Protein AF-A0A7C6BQX7-F1 (afdb_monomer_lite)

Structure (mmCIF, N/CA/C/O backbone):
data_AF-A0A7C6BQX7-F1
#
_entry.id   AF-A0A7C6BQX7-F1
#
loop_
_atom_site.group_PDB
_atom_site.id
_atom_site.type_symbol
_atom_site.label_atom_id
_atom_site.label_alt_id
_atom_site.label_comp_id
_atom_site.label_asym_id
_atom_site.label_entity_id
_atom_site.label_seq_id
_atom_site.pdbx_PDB_ins_code
_atom_site.Cartn_x
_atom_site.Cartn_y
_atom_site.Cartn_z
_atom_site.occupancy
_atom_site.B_iso_or_equiv
_atom_site.auth_seq_id
_atom_site.auth_comp_id
_atom_site.auth_asym_id
_atom_site.auth_atom_id
_atom_site.pdbx_PDB_model_num
ATOM 1 N N . MET A 1 1 ? -12.051 -10.400 -7.322 1.00 53.38 1 MET A N 1
ATOM 2 C CA . MET A 1 1 ? -12.016 -10.574 -8.796 1.00 53.38 1 MET A CA 1
ATOM 3 C C . MET A 1 1 ? -10.831 -9.884 -9.486 1.00 53.38 1 MET A C 1
ATOM 5 O O . MET A 1 1 ? -10.555 -10.245 -10.618 1.00 53.38 1 MET A O 1
ATOM 9 N N . GLN A 1 2 ? -10.097 -8.955 -8.853 1.00 60.41 2 GLN A N 1
ATOM 10 C CA . GLN A 1 2 ? -8.961 -8.275 -9.507 1.00 60.41 2 GLN A CA 1
ATOM 11 C C . GLN A 1 2 ? -7.591 -8.951 -9.296 1.00 60.41 2 GLN A C 1
ATOM 13 O O . GLN A 1 2 ? -6.727 -8.837 -10.161 1.00 60.41 2 GLN A O 1
ATOM 18 N N . SER A 1 3 ? -7.403 -9.722 -8.219 1.00 70.19 3 SER A N 1
ATOM 19 C CA . SER A 1 3 ? -6.122 -10.378 -7.917 1.00 70.19 3 SER A CA 1
ATOM 20 C C . SER A 1 3 ? -5.678 -11.392 -8.979 1.00 70.19 3 SER A C 1
ATOM 22 O O . SER A 1 3 ? -4.537 -11.347 -9.423 1.00 70.19 3 SER A O 1
ATOM 24 N N . GLY A 1 4 ? -6.585 -12.257 -9.441 1.00 76.31 4 GLY A N 1
ATOM 25 C CA . GLY A 1 4 ? -6.274 -13.256 -10.472 1.00 76.31 4 GLY A CA 1
ATOM 26 C C . GLY A 1 4 ? -5.970 -12.653 -11.847 1.00 76.31 4 GLY A C 1
ATOM 27 O O . GLY A 1 4 ? -5.226 -13.242 -12.619 1.00 76.31 4 GLY A O 1
ATOM 28 N N . LEU A 1 5 ? -6.494 -11.458 -12.151 1.00 80.19 5 LEU A N 1
ATOM 29 C CA . LEU A 1 5 ? -6.138 -10.736 -13.376 1.00 80.19 5 LEU A CA 1
ATOM 30 C C . LEU A 1 5 ? -4.742 -10.120 -13.261 1.00 80.19 5 LEU A C 1
ATOM 32 O O . LEU A 1 5 ? -3.963 -10.215 -14.201 1.00 80.19 5 LEU A O 1
ATOM 36 N N . ALA A 1 6 ? -4.407 -9.527 -12.112 1.00 79.75 6 ALA A N 1
ATOM 37 C CA . ALA A 1 6 ? -3.067 -8.993 -11.875 1.00 79.75 6 ALA A CA 1
ATOM 38 C C . ALA A 1 6 ? -1.991 -10.088 -11.967 1.00 79.75 6 ALA A C 1
ATOM 40 O O . ALA A 1 6 ? -0.925 -9.844 -12.526 1.00 79.75 6 ALA A O 1
ATOM 41 N N . GLU A 1 7 ? -2.291 -11.289 -11.471 1.00 79.62 7 GLU A N 1
ATOM 42 C CA . GLU A 1 7 ? -1.429 -12.464 -11.611 1.00 79.62 7 GLU A CA 1
ATOM 43 C C . GLU A 1 7 ? -1.339 -12.936 -13.069 1.00 79.62 7 GLU A C 1
ATOM 45 O O . GLU A 1 7 ? -0.239 -13.064 -13.593 1.00 79.62 7 GLU A O 1
ATOM 50 N N . LEU A 1 8 ? -2.474 -13.104 -13.761 1.00 82.44 8 LEU A N 1
ATOM 51 C CA . LEU A 1 8 ? -2.509 -13.528 -15.169 1.00 82.44 8 LEU A CA 1
ATOM 52 C C . LEU A 1 8 ? -1.720 -12.594 -16.098 1.00 82.44 8 LEU A C 1
ATOM 54 O O . LEU A 1 8 ? -1.154 -13.037 -17.095 1.00 82.44 8 LEU A O 1
ATOM 58 N N . PHE A 1 9 ? -1.721 -11.299 -15.794 1.00 81.62 9 PHE A N 1
ATOM 59 C CA . PHE A 1 9 ? -1.010 -10.292 -16.567 1.00 81.62 9 PHE A CA 1
ATOM 60 C C . PHE A 1 9 ? 0.402 -10.002 -16.040 1.00 81.62 9 PHE A C 1
ATOM 62 O O . PHE A 1 9 ? 0.986 -9.036 -16.504 1.00 81.62 9 PHE A O 1
ATOM 69 N N . ASP A 1 10 ? 0.965 -10.761 -15.092 1.00 78.62 10 ASP A N 1
ATOM 70 C CA . ASP A 1 10 ? 2.297 -10.505 -14.501 1.00 78.62 10 ASP A CA 1
ATOM 71 C C . ASP A 1 10 ? 2.482 -9.072 -13.954 1.00 78.62 10 ASP A C 1
ATOM 73 O O . ASP A 1 10 ? 3.566 -8.484 -13.996 1.00 78.62 10 ASP A O 1
ATOM 77 N N . MET A 1 11 ? 1.419 -8.467 -13.427 1.00 80.81 11 MET A N 1
ATOM 78 C CA . MET A 1 11 ? 1.416 -7.061 -13.006 1.00 80.81 11 MET A CA 1
ATOM 79 C C . MET A 1 11 ? 2.166 -6.810 -11.682 1.00 80.81 11 MET A C 1
ATOM 81 O O . MET A 1 11 ? 2.425 -5.658 -11.330 1.00 80.81 11 MET A O 1
ATOM 85 N N . GLY A 1 12 ? 2.540 -7.867 -10.961 1.00 82.62 12 GLY A N 1
ATOM 86 C CA . GLY A 1 12 ? 3.274 -7.797 -9.697 1.00 82.62 12 GLY A CA 1
ATOM 87 C C . GLY A 1 12 ? 2.381 -7.784 -8.450 1.00 82.62 12 GLY A C 1
ATOM 88 O O . GLY A 1 12 ? 1.209 -7.401 -8.485 1.00 82.62 12 GLY A O 1
ATOM 89 N N . VAL A 1 13 ? 2.971 -8.199 -7.324 1.00 82.88 13 VAL A N 1
ATOM 90 C CA . VAL A 1 13 ? 2.284 -8.456 -6.045 1.00 82.88 13 VAL A CA 1
ATOM 91 C C . VAL A 1 13 ? 1.578 -7.209 -5.511 1.00 82.88 13 VAL A C 1
ATOM 93 O O . VAL A 1 13 ? 0.428 -7.289 -5.090 1.00 82.88 13 VAL A O 1
ATOM 96 N N . TYR A 1 14 ? 2.202 -6.030 -5.594 1.00 85.44 14 TYR A N 1
ATOM 97 C CA . TYR A 1 14 ? 1.567 -4.780 -5.165 1.00 85.44 14 TYR A CA 1
ATOM 98 C C . TYR A 1 14 ? 0.200 -4.576 -5.836 1.00 85.44 14 TYR A C 1
ATOM 100 O O . TYR A 1 14 ? -0.791 -4.277 -5.172 1.00 85.44 14 TYR A O 1
ATOM 108 N N . ARG A 1 15 ? 0.121 -4.780 -7.158 1.00 83.56 15 ARG A N 1
ATOM 109 C CA . ARG A 1 15 ? -1.107 -4.547 -7.936 1.00 83.56 15 ARG A CA 1
ATOM 110 C C . ARG A 1 15 ? -2.187 -5.586 -7.659 1.00 83.56 15 ARG A C 1
ATOM 112 O O . ARG A 1 15 ? -3.365 -5.283 -7.815 1.00 83.56 15 ARG A O 1
ATOM 119 N N . GLN A 1 16 ? -1.795 -6.780 -7.226 1.00 85.69 16 GLN A N 1
ATOM 120 C CA . GLN A 1 16 ? -2.721 -7.827 -6.816 1.00 85.69 16 GLN A CA 1
ATOM 121 C C . GLN A 1 16 ? -3.472 -7.449 -5.539 1.00 85.69 16 GLN A C 1
ATOM 123 O O . GLN A 1 16 ? -4.661 -7.755 -5.432 1.00 85.69 16 GLN A O 1
ATOM 128 N N . TYR A 1 17 ? -2.785 -6.795 -4.594 1.00 86.00 17 TYR A N 1
ATOM 129 C CA . TYR A 1 17 ? -3.324 -6.551 -3.259 1.00 86.00 17 TYR A CA 1
ATOM 130 C C . TYR A 1 17 ? -3.818 -5.128 -3.004 1.00 86.00 17 TYR A C 1
ATOM 132 O O . TYR A 1 17 ? -4.655 -4.944 -2.122 1.00 86.00 17 TYR A O 1
ATOM 140 N N . ALA A 1 18 ? -3.361 -4.142 -3.783 1.00 86.50 18 ALA A N 1
ATOM 141 C CA . ALA A 1 18 ? -3.755 -2.744 -3.611 1.00 86.50 18 ALA A CA 1
ATOM 142 C C . ALA A 1 18 ? -5.280 -2.537 -3.547 1.00 86.50 18 ALA A C 1
ATOM 144 O O . ALA A 1 18 ? -5.711 -1.830 -2.650 1.00 86.50 18 ALA A O 1
ATOM 145 N N . PRO A 1 19 ? -6.122 -3.194 -4.370 1.00 85.88 19 PRO A N 1
ATOM 146 C CA . PRO A 1 19 ? -7.571 -2.986 -4.302 1.00 85.88 19 PRO A CA 1
ATOM 147 C C . PRO A 1 19 ? -8.246 -3.492 -3.018 1.00 85.88 19 PRO A C 1
ATOM 149 O O . PRO A 1 19 ? -9.380 -3.115 -2.740 1.00 85.88 19 PRO A O 1
ATOM 152 N N . PHE A 1 20 ? -7.606 -4.381 -2.249 1.00 88.25 20 PHE A N 1
ATOM 153 C CA . PHE A 1 20 ? -8.215 -4.905 -1.021 1.00 88.25 20 PHE A CA 1
ATOM 154 C C . PHE A 1 20 ? -8.092 -3.938 0.155 1.00 88.25 20 PHE A C 1
ATOM 156 O O . PHE A 1 20 ? -8.841 -4.091 1.116 1.00 88.25 20 PHE A O 1
ATOM 163 N N . ILE A 1 21 ? -7.189 -2.948 0.092 1.00 88.25 21 ILE A N 1
ATOM 164 C CA . ILE A 1 21 ? -7.062 -1.967 1.177 1.00 88.25 21 ILE A CA 1
ATOM 165 C C . ILE A 1 21 ? -8.337 -1.137 1.309 1.00 88.25 21 ILE A C 1
ATOM 167 O O . ILE A 1 21 ? -8.827 -0.962 2.417 1.00 88.25 21 ILE A O 1
ATOM 171 N N . ASP A 1 22 ? -8.932 -0.735 0.184 1.00 87.31 22 ASP A N 1
ATOM 172 C CA . ASP A 1 22 ? -10.168 0.049 0.156 1.00 87.31 22 ASP A CA 1
ATOM 173 C C . ASP A 1 22 ? -11.328 -0.724 0.802 1.00 87.31 22 ASP A C 1
ATOM 175 O 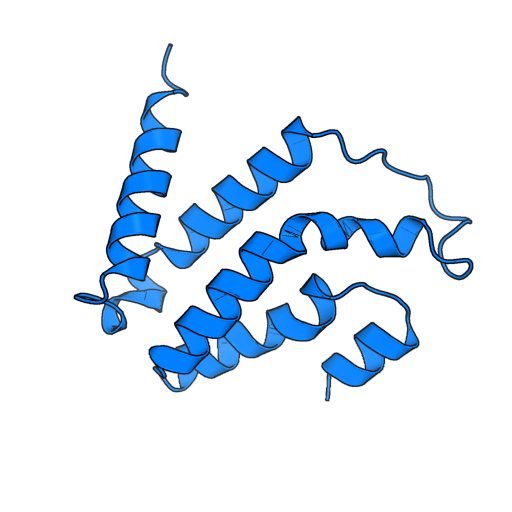O . ASP A 1 22 ? -12.162 -0.151 1.502 1.00 87.31 22 ASP A O 1
ATOM 179 N N . LEU A 1 23 ? -11.357 -2.047 0.606 1.00 89.62 23 LEU A N 1
ATOM 180 C CA . LEU A 1 23 ? -12.347 -2.920 1.230 1.00 89.62 23 LEU A CA 1
ATOM 181 C C . LEU A 1 23 ? -12.122 -3.035 2.743 1.00 89.62 23 LEU A C 1
ATOM 183 O O . LEU A 1 23 ? -13.064 -2.844 3.506 1.00 89.62 23 LEU A O 1
ATOM 187 N N . ALA A 1 24 ? -10.885 -3.291 3.177 1.00 89.25 24 ALA A N 1
ATOM 188 C CA . ALA A 1 24 ? -10.554 -3.410 4.597 1.00 89.25 24 ALA A CA 1
ATOM 189 C C . ALA A 1 24 ? -10.813 -2.099 5.365 1.00 89.25 24 ALA A C 1
ATOM 191 O O . ALA A 1 24 ? -11.334 -2.128 6.482 1.00 89.25 24 ALA A O 1
ATOM 192 N N . VAL A 1 25 ? -10.544 -0.950 4.731 1.00 88.81 25 VAL A N 1
ATOM 193 C CA . VAL A 1 25 ? -10.868 0.387 5.254 1.00 88.81 25 VAL A CA 1
ATOM 194 C C . VAL A 1 25 ? -12.373 0.587 5.378 1.00 88.81 25 VAL A C 1
ATOM 196 O O . VAL A 1 25 ? -12.846 1.062 6.412 1.00 88.81 25 VAL A O 1
ATOM 199 N N . HIS A 1 26 ? -13.142 0.185 4.366 1.00 88.69 26 HIS A N 1
ATOM 200 C CA . HIS A 1 26 ? -14.599 0.268 4.414 1.00 88.69 26 HIS A CA 1
ATOM 201 C C . HIS A 1 26 ? -15.199 -0.595 5.537 1.00 88.69 26 HIS A C 1
ATOM 203 O O . HIS A 1 26 ? -16.108 -0.155 6.243 1.00 88.69 26 HIS A O 1
ATOM 209 N N . GLU A 1 27 ? -14.670 -1.805 5.724 1.00 90.38 27 GLU A N 1
ATOM 210 C CA . GLU A 1 27 ? -15.085 -2.739 6.778 1.00 90.38 27 GLU A CA 1
ATOM 211 C C . GLU A 1 27 ? -14.542 -2.360 8.167 1.00 90.38 27 GLU A C 1
ATOM 213 O O . GLU A 1 27 ? -15.035 -2.863 9.177 1.00 90.38 27 GLU A O 1
ATOM 218 N N . LYS A 1 28 ? -13.575 -1.432 8.227 1.00 88.75 28 LYS A N 1
ATOM 219 C CA . LYS A 1 28 ? -12.853 -1.010 9.438 1.00 88.75 28 LYS A CA 1
ATOM 220 C C . LYS A 1 28 ? -12.174 -2.176 10.163 1.00 88.75 28 LYS A C 1
ATOM 222 O O . LYS A 1 28 ? -12.072 -2.179 11.392 1.00 88.75 28 LYS A O 1
ATOM 227 N N . ASP A 1 29 ? -11.705 -3.168 9.408 1.00 91.06 29 ASP A N 1
ATOM 228 C CA . ASP A 1 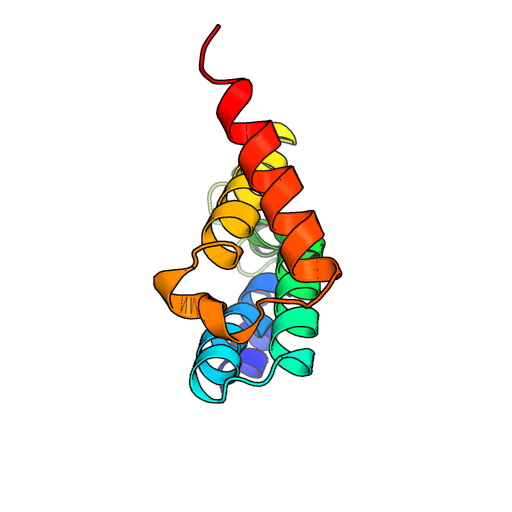29 ? -10.956 -4.297 9.958 1.00 91.06 29 ASP A CA 1
ATOM 229 C C . ASP A 1 29 ? -9.504 -3.875 10.208 1.00 91.06 29 ASP A C 1
ATOM 231 O O . ASP A 1 29 ? -8.709 -3.704 9.282 1.00 91.06 29 ASP A O 1
ATOM 235 N N . VAL A 1 30 ? -9.152 -3.697 11.482 1.00 89.00 30 VAL A N 1
ATOM 236 C CA . VAL A 1 30 ? -7.815 -3.251 11.891 1.00 89.00 30 VAL A CA 1
ATOM 237 C C . VAL A 1 30 ? -6.744 -4.293 11.555 1.00 89.00 30 VAL A C 1
ATOM 239 O O . VAL A 1 30 ? -5.653 -3.923 11.124 1.00 89.00 30 VAL A O 1
ATOM 242 N N . GLU A 1 31 ? -7.011 -5.588 11.728 1.00 89.50 31 GLU A N 1
ATOM 243 C CA . GLU A 1 31 ? -6.004 -6.629 11.481 1.00 89.50 31 GLU A CA 1
ATOM 244 C C . GLU A 1 31 ? -5.732 -6.795 9.989 1.00 89.50 31 GLU A C 1
ATOM 246 O O . GLU A 1 31 ? -4.567 -6.809 9.567 1.00 89.50 31 GLU A O 1
ATOM 251 N N . GLU A 1 32 ? -6.789 -6.852 9.180 1.00 89.94 32 GLU A N 1
ATOM 252 C CA . GLU A 1 32 ? -6.643 -7.003 7.735 1.00 89.94 32 GLU A CA 1
ATOM 253 C C . GLU A 1 32 ? -6.022 -5.753 7.106 1.00 89.94 32 GLU A C 1
ATOM 255 O O . GLU A 1 32 ? -5.100 -5.861 6.291 1.00 89.94 32 GLU A O 1
ATOM 260 N N . THR A 1 33 ? -6.416 -4.561 7.561 1.00 90.25 33 THR A N 1
ATOM 261 C CA . THR A 1 33 ? -5.810 -3.303 7.104 1.00 90.25 33 THR A CA 1
ATOM 262 C C . THR A 1 33 ? -4.315 -3.271 7.412 1.00 90.25 33 THR A C 1
ATOM 264 O O . THR A 1 33 ? -3.508 -2.980 6.528 1.00 90.25 33 THR A O 1
ATOM 267 N N . LYS A 1 34 ? -3.894 -3.661 8.623 1.00 90.81 34 LYS A N 1
ATOM 268 C CA . LYS A 1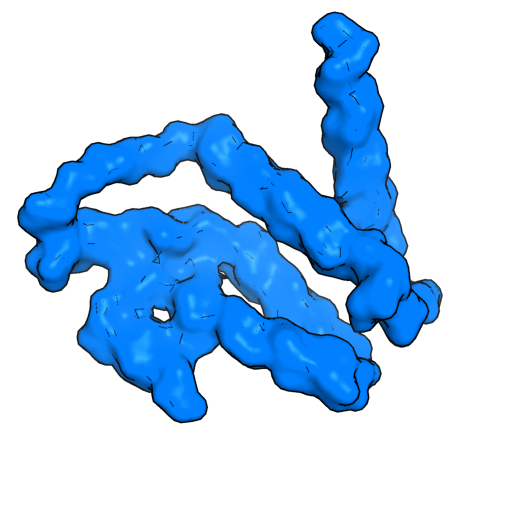 34 ? -2.463 -3.755 8.971 1.00 90.81 34 LYS A CA 1
ATOM 269 C C . LYS A 1 34 ? -1.711 -4.735 8.088 1.00 90.81 34 LYS A C 1
ATOM 271 O O . LYS A 1 34 ? -0.582 -4.456 7.675 1.00 90.81 34 LYS A O 1
ATOM 276 N N . ARG A 1 35 ? -2.301 -5.905 7.840 1.00 92.44 35 ARG A N 1
ATOM 277 C CA . ARG A 1 35 ? -1.704 -6.941 6.993 1.00 92.44 35 ARG A CA 1
ATOM 278 C C . ARG A 1 35 ? -1.489 -6.413 5.576 1.00 92.44 35 ARG A C 1
ATOM 280 O O . ARG A 1 35 ? -0.409 -6.604 5.015 1.00 92.44 35 ARG A O 1
ATOM 287 N N . LEU A 1 36 ? -2.482 -5.720 5.025 1.00 91.06 36 LEU A N 1
ATOM 288 C CA . LEU A 1 36 ? -2.427 -5.137 3.687 1.00 91.06 36 LEU A CA 1
ATOM 289 C C . LEU A 1 36 ? -1.440 -3.966 3.605 1.00 91.06 36 LEU A C 1
ATOM 291 O O . LEU A 1 36 ? -0.627 -3.953 2.685 1.00 91.06 36 LEU A O 1
ATOM 295 N N . ILE A 1 37 ? -1.423 -3.048 4.578 1.00 90.50 37 ILE A N 1
ATOM 296 C CA . ILE A 1 37 ? -0.447 -1.942 4.632 1.00 90.50 37 ILE A CA 1
ATOM 297 C C . ILE A 1 37 ? 0.987 -2.483 4.621 1.00 90.50 37 ILE A C 1
ATOM 299 O O . ILE A 1 37 ? 1.797 -2.057 3.794 1.00 90.50 37 ILE A O 1
ATOM 303 N N . ARG A 1 38 ? 1.296 -3.463 5.485 1.00 90.75 38 ARG A N 1
ATOM 304 C CA . ARG A 1 38 ? 2.617 -4.118 5.511 1.00 90.75 38 ARG A CA 1
ATOM 305 C C . ARG A 1 38 ? 2.979 -4.685 4.148 1.00 90.75 38 ARG A C 1
ATOM 307 O O . ARG A 1 38 ? 4.034 -4.367 3.604 1.00 90.75 38 ARG A O 1
ATOM 314 N N . LEU A 1 39 ? 2.071 -5.475 3.580 1.00 91.06 39 LEU A N 1
ATOM 315 C CA . LEU A 1 39 ? 2.291 -6.143 2.306 1.00 91.06 39 LEU A CA 1
ATOM 316 C C . LEU A 1 39 ? 2.538 -5.131 1.180 1.00 91.06 39 LEU A C 1
ATOM 318 O O . LEU A 1 39 ? 3.443 -5.339 0.372 1.00 91.06 39 LEU A O 1
ATOM 322 N N . LEU A 1 40 ? 1.790 -4.028 1.136 1.00 90.38 40 LEU A N 1
ATOM 323 C CA . LEU A 1 40 ? 1.943 -2.984 0.120 1.00 90.38 40 LEU A CA 1
ATOM 324 C C . LEU A 1 40 ? 3.258 -2.209 0.266 1.00 90.38 40 LEU A C 1
ATOM 326 O O . LEU A 1 40 ? 3.915 -1.942 -0.743 1.00 90.38 40 LEU A O 1
ATOM 330 N N . ILE A 1 41 ? 3.681 -1.893 1.493 1.00 89.19 41 ILE A N 1
ATOM 331 C CA . ILE A 1 41 ? 4.961 -1.214 1.748 1.00 89.19 41 ILE A CA 1
ATOM 332 C C . ILE A 1 41 ? 6.141 -2.127 1.383 1.00 89.19 41 ILE A C 1
ATOM 334 O O . ILE A 1 41 ? 7.048 -1.703 0.656 1.00 89.19 41 ILE A O 1
ATOM 338 N N . GLU A 1 42 ? 6.122 -3.388 1.821 1.00 88.62 42 GLU A N 1
ATOM 339 C CA . GLU A 1 42 ? 7.174 -4.375 1.537 1.00 88.62 42 GLU A CA 1
ATOM 340 C C . GLU A 1 42 ? 7.282 -4.671 0.036 1.00 88.62 42 GLU A C 1
ATOM 342 O O . GLU A 1 42 ? 8.380 -4.697 -0.527 1.00 88.62 42 GLU A O 1
ATOM 347 N N . ASN A 1 43 ? 6.141 -4.805 -0.646 1.00 87.25 43 ASN A N 1
ATOM 348 C CA . ASN A 1 43 ? 6.076 -5.101 -2.077 1.00 87.25 43 ASN A CA 1
ATOM 349 C C . ASN A 1 43 ? 6.050 -3.850 -2.964 1.00 87.25 43 ASN A C 1
ATOM 351 O O . ASN A 1 43 ? 5.838 -3.971 -4.169 1.00 87.25 43 ASN A O 1
ATOM 355 N N . SER A 1 44 ? 6.322 -2.659 -2.429 1.00 83.81 44 SER A N 1
ATOM 356 C CA . SER A 1 44 ? 6.438 -1.420 -3.220 1.00 83.81 44 SER A CA 1
ATOM 357 C C . SER A 1 44 ? 7.442 -1.544 -4.374 1.00 83.81 44 SER A C 1
ATOM 359 O O . SER A 1 44 ? 7.220 -1.016 -5.458 1.00 83.81 44 SER A O 1
ATOM 361 N N . HIS A 1 45 ? 8.507 -2.328 -4.197 1.00 80.12 45 HIS A N 1
ATOM 362 C CA . HIS A 1 45 ? 9.482 -2.622 -5.248 1.00 80.12 45 HIS A CA 1
ATOM 363 C C . HIS A 1 45 ? 8.890 -3.427 -6.427 1.00 80.12 45 HIS A C 1
ATOM 365 O O . HIS A 1 45 ? 9.379 -3.338 -7.552 1.00 80.12 45 HIS A O 1
ATOM 371 N N . SER A 1 46 ? 7.815 -4.189 -6.194 1.00 82.25 46 SER A N 1
ATOM 372 C CA . SER A 1 46 ? 7.119 -4.960 -7.234 1.00 82.25 46 SER A CA 1
ATOM 373 C C . SER A 1 46 ? 6.279 -4.089 -8.176 1.00 82.25 46 SER A C 1
ATOM 375 O O . SER A 1 46 ? 5.767 -4.574 -9.181 1.00 82.25 46 SER A O 1
ATOM 377 N N . LEU A 1 47 ? 6.167 -2.781 -7.912 1.00 78.50 47 LEU A N 1
ATOM 378 C CA . LEU A 1 47 ? 5.441 -1.849 -8.778 1.00 78.50 47 LEU A CA 1
ATOM 379 C C . LEU A 1 47 ? 5.967 -1.804 -10.209 1.00 78.50 47 LEU A C 1
ATOM 381 O O . LEU A 1 47 ? 5.191 -1.488 -11.110 1.00 78.50 47 LEU A O 1
ATOM 385 N N . THR A 1 48 ? 7.254 -2.087 -10.420 1.00 74.19 48 THR A N 1
ATOM 386 C CA . THR A 1 48 ? 7.889 -2.065 -11.745 1.00 74.19 48 THR A CA 1
ATOM 387 C C . THR A 1 48 ? 8.361 -3.436 -12.212 1.00 74.19 48 THR A C 1
ATOM 389 O O . THR A 1 48 ? 8.873 -3.530 -13.326 1.00 74.19 48 THR A O 1
ATOM 392 N N . THR A 1 49 ? 8.206 -4.504 -11.421 1.00 77.44 49 THR A N 1
ATOM 393 C CA . THR A 1 49 ? 8.687 -5.844 -11.813 1.00 77.44 49 THR A CA 1
ATOM 394 C C . THR A 1 49 ? 7.969 -6.369 -13.052 1.00 77.44 49 THR A C 1
ATOM 396 O O . THR A 1 49 ? 8.582 -7.073 -13.845 1.00 77.44 49 THR A O 1
ATOM 399 N N . PHE A 1 50 ? 6.731 -5.928 -13.306 1.00 77.06 50 PHE A N 1
ATOM 400 C CA . PHE A 1 50 ? 6.001 -6.242 -14.538 1.00 77.06 50 PHE A CA 1
ATOM 401 C C . PHE A 1 50 ? 6.775 -5.846 -15.808 1.00 77.06 50 PHE A C 1
ATOM 403 O O . PHE A 1 50 ? 6.685 -6.535 -16.815 1.00 77.06 50 PHE A O 1
ATOM 410 N N . THR A 1 51 ? 7.601 -4.791 -15.764 1.00 74.12 51 THR A N 1
ATOM 411 C CA . THR A 1 51 ? 8.424 -4.363 -16.917 1.00 74.12 51 THR A CA 1
ATOM 412 C C . THR A 1 51 ? 9.489 -5.388 -17.316 1.00 74.12 51 THR A C 1
ATOM 414 O O . THR A 1 51 ? 10.006 -5.329 -18.427 1.00 74.12 51 THR A O 1
ATOM 417 N N . GLN A 1 52 ? 9.800 -6.338 -16.429 1.00 77.12 52 GLN A N 1
ATOM 418 C CA . GLN A 1 52 ? 10.719 -7.447 -16.681 1.00 77.12 52 GLN A CA 1
ATOM 419 C C . GLN A 1 52 ? 10.008 -8.675 -17.275 1.00 77.12 52 GLN A C 1
ATOM 421 O O . GLN A 1 52 ? 10.683 -9.594 -17.737 1.00 77.12 52 GLN A O 1
ATOM 426 N N . SER A 1 53 ? 8.668 -8.710 -17.279 1.00 83.00 53 SER A N 1
ATOM 427 C CA . SER A 1 53 ? 7.908 -9.801 -17.896 1.00 83.00 53 SER A CA 1
ATOM 428 C C . SER A 1 53 ? 8.000 -9.730 -19.430 1.00 83.00 53 SER A C 1
ATOM 430 O O . SER A 1 53 ? 7.983 -8.629 -20.003 1.00 83.00 53 SER A O 1
ATOM 432 N N . PRO A 1 54 ? 8.022 -10.888 -20.123 1.00 82.06 54 PRO A N 1
ATOM 433 C CA . PRO A 1 54 ? 7.915 -10.966 -21.580 1.00 82.06 54 PRO A CA 1
ATOM 434 C C . PRO A 1 54 ? 6.730 -10.177 -22.156 1.00 82.06 54 PRO A C 1
ATOM 436 O O . PRO A 1 54 ? 6.827 -9.624 -23.252 1.00 82.06 54 PRO A O 1
ATOM 439 N N . LEU A 1 55 ? 5.622 -10.080 -21.408 1.00 84.62 55 LEU A N 1
ATOM 440 C CA . LEU A 1 55 ? 4.416 -9.368 -21.842 1.00 84.62 55 LEU A CA 1
ATOM 441 C C . LEU A 1 55 ? 4.637 -7.857 -22.002 1.00 84.62 55 LEU A C 1
ATOM 443 O O . LEU A 1 55 ? 4.001 -7.227 -22.846 1.00 84.62 55 LEU A O 1
ATOM 447 N N . TYR A 1 56 ? 5.568 -7.279 -21.240 1.00 83.25 56 TYR A N 1
ATOM 448 C CA . TYR A 1 56 ? 5.805 -5.834 -21.189 1.00 83.25 56 TYR A CA 1
ATOM 449 C C . TYR A 1 56 ? 7.197 -5.417 -21.664 1.00 83.25 56 TYR A C 1
ATOM 451 O O . TYR A 1 56 ? 7.537 -4.241 -21.578 1.00 83.25 56 TYR A O 1
ATOM 459 N N . THR A 1 57 ? 7.986 -6.334 -22.230 1.00 80.38 57 THR A N 1
ATOM 460 C CA . THR A 1 57 ? 9.360 -6.059 -22.700 1.00 80.38 57 THR A CA 1
ATOM 461 C C . THR A 1 57 ? 9.428 -4.973 -23.787 1.00 80.38 57 THR A C 1
ATOM 463 O O . THR A 1 57 ? 10.459 -4.339 -23.978 1.00 80.38 57 THR A O 1
ATOM 466 N N . HIS A 1 58 ? 8.325 -4.734 -24.502 1.00 83.94 58 HIS A N 1
ATOM 467 C CA . HIS A 1 58 ? 8.215 -3.683 -25.517 1.00 83.94 58 HIS A CA 1
ATOM 468 C C . HIS A 1 58 ? 7.948 -2.285 -24.930 1.00 83.94 58 HIS A C 1
ATOM 470 O O . HIS A 1 58 ? 8.011 -1.294 -25.660 1.00 83.94 58 HIS A O 1
ATOM 476 N N . LEU A 1 59 ? 7.624 -2.184 -23.636 1.00 79.62 59 LEU A N 1
ATOM 477 C CA . LEU A 1 59 ? 7.478 -0.900 -22.962 1.00 79.62 59 LEU A CA 1
ATOM 478 C C . LEU A 1 59 ? 8.858 -0.334 -22.612 1.00 79.62 59 LEU A C 1
ATOM 480 O O . LEU A 1 59 ? 9.756 -1.089 -22.235 1.00 79.62 59 LEU A O 1
ATOM 484 N N . PRO A 1 60 ? 9.046 0.996 -22.695 1.00 70.50 60 PRO A N 1
ATOM 485 C CA . PRO A 1 60 ? 10.301 1.615 -22.302 1.00 70.50 60 PRO A CA 1
ATOM 486 C C . PRO A 1 60 ? 10.580 1.300 -20.831 1.00 70.50 60 PRO A C 1
ATOM 488 O O . PRO A 1 60 ? 9.849 1.733 -19.935 1.00 70.50 60 PRO A O 1
ATOM 491 N N . GLN A 1 61 ? 11.644 0.535 -20.593 1.00 65.12 61 GLN A N 1
ATOM 492 C CA . GLN A 1 61 ? 12.061 0.147 -19.257 1.00 65.12 61 GLN A CA 1
ATOM 493 C C . GLN A 1 61 ? 12.483 1.399 -18.488 1.00 65.12 61 GLN A C 1
ATOM 495 O O . GLN A 1 61 ? 13.542 1.981 -18.726 1.00 65.12 61 GLN A O 1
ATOM 500 N N . LYS A 1 62 ? 11.651 1.823 -17.539 1.00 64.88 62 LYS A N 1
ATOM 501 C CA . LYS A 1 62 ? 12.081 2.785 -16.529 1.00 64.88 62 LYS A CA 1
ATOM 502 C C . LYS A 1 62 ? 12.853 2.014 -15.471 1.00 64.88 62 LYS A C 1
ATOM 504 O O . LYS A 1 62 ? 12.270 1.226 -14.732 1.00 64.88 62 LYS A O 1
ATOM 509 N N . SER A 1 63 ? 14.166 2.231 -15.427 1.00 61.31 63 SER A N 1
ATOM 510 C CA . SER A 1 63 ? 14.983 1.767 -14.310 1.00 61.31 63 SER A CA 1
ATOM 511 C C . SER A 1 63 ? 14.409 2.342 -13.019 1.00 61.31 63 SER A C 1
ATOM 513 O O . SER A 1 63 ? 14.173 3.549 -12.915 1.00 61.31 63 SER A O 1
ATOM 515 N N . MET A 1 64 ? 14.139 1.467 -12.057 1.00 66.25 64 MET A N 1
ATOM 516 C CA . MET A 1 64 ? 13.654 1.878 -10.756 1.00 66.25 64 MET A CA 1
ATOM 517 C C . MET A 1 64 ? 14.873 2.270 -9.927 1.00 66.25 64 MET A C 1
ATOM 519 O O . MET A 1 64 ? 15.549 1.423 -9.347 1.00 66.25 64 MET A O 1
ATOM 523 N N . GLU A 1 65 ? 15.204 3.561 -9.932 1.00 75.19 65 GLU A N 1
ATOM 524 C CA . GLU A 1 65 ? 16.255 4.062 -9.052 1.00 75.19 65 GLU A CA 1
ATOM 525 C C . GLU A 1 65 ? 15.880 3.753 -7.595 1.00 75.19 65 GLU A C 1
ATOM 527 O O . GLU A 1 65 ? 14.715 3.929 -7.225 1.00 75.19 65 GLU A O 1
ATOM 532 N N . PRO A 1 66 ? 16.831 3.349 -6.735 1.00 76.94 66 PRO A N 1
ATOM 533 C CA . PRO A 1 66 ? 16.554 3.126 -5.315 1.00 76.94 66 PRO A CA 1
ATOM 534 C C . PRO A 1 66 ? 15.855 4.329 -4.662 1.00 76.94 66 PRO A C 1
ATOM 536 O O . PRO A 1 66 ? 14.913 4.164 -3.893 1.00 76.94 66 PRO A O 1
ATOM 539 N N . ALA A 1 67 ? 16.222 5.548 -5.073 1.00 81.19 67 ALA A N 1
ATOM 540 C CA . ALA A 1 67 ? 15.572 6.781 -4.641 1.00 81.19 67 ALA A CA 1
ATOM 541 C C . ALA A 1 67 ? 14.081 6.861 -5.026 1.00 81.19 67 ALA A C 1
ATOM 543 O O . ALA A 1 67 ? 13.293 7.460 -4.301 1.00 81.19 67 ALA A O 1
ATOM 544 N N . PHE A 1 68 ? 13.667 6.271 -6.152 1.00 80.69 68 PHE A N 1
ATOM 545 C CA . PHE A 1 68 ? 12.255 6.201 -6.535 1.00 80.69 68 PHE A CA 1
ATOM 546 C C . 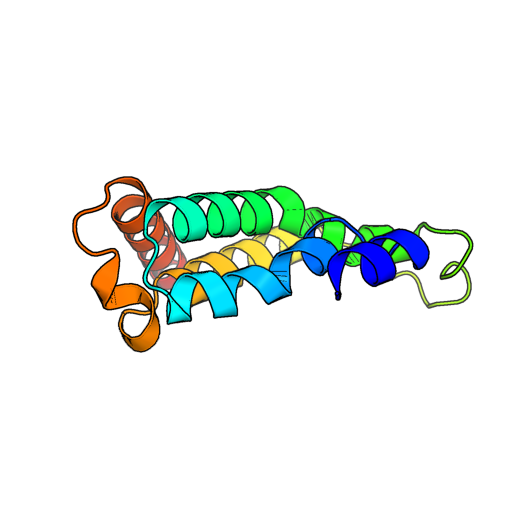PHE A 1 68 ? 11.472 5.252 -5.624 1.00 80.69 68 PHE A C 1
ATOM 548 O O . PHE A 1 68 ? 10.383 5.616 -5.189 1.00 80.69 68 PHE A O 1
ATOM 555 N N . VAL A 1 69 ? 12.029 4.082 -5.295 1.00 81.25 69 VAL A N 1
ATOM 556 C CA . VAL A 1 69 ? 11.384 3.122 -4.379 1.00 81.25 69 VAL A CA 1
ATOM 557 C C . VAL A 1 69 ? 11.158 3.754 -3.014 1.00 81.25 69 VAL A C 1
ATOM 559 O O . VAL A 1 69 ? 10.052 3.684 -2.484 1.00 81.25 69 VAL A O 1
ATOM 562 N N . GLU A 1 70 ? 12.176 4.422 -2.476 1.00 84.12 70 GLU A N 1
ATOM 563 C CA . GLU A 1 70 ? 12.072 5.083 -1.176 1.00 84.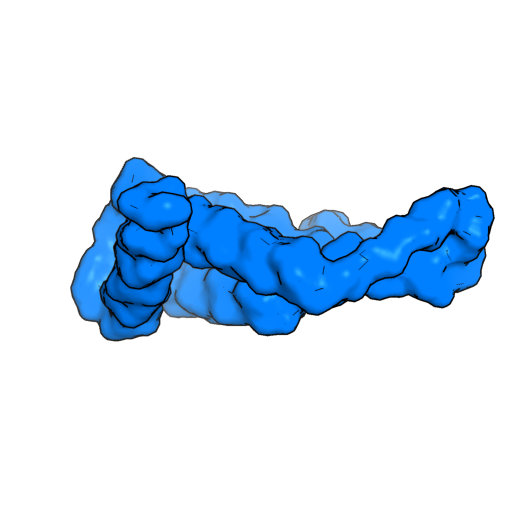12 70 GLU A CA 1
ATOM 564 C C . GLU A 1 70 ? 11.058 6.235 -1.199 1.00 84.12 70 GLU A C 1
ATOM 566 O O . GLU A 1 70 ? 10.241 6.343 -0.285 1.00 84.12 70 GLU A O 1
ATOM 571 N N . ARG A 1 71 ? 10.995 7.026 -2.283 1.00 84.75 71 ARG A N 1
ATOM 572 C CA . ARG A 1 71 ? 9.936 8.041 -2.454 1.00 84.75 71 ARG A CA 1
ATOM 573 C C . ARG A 1 71 ? 8.536 7.430 -2.482 1.00 84.75 71 ARG A C 1
ATOM 575 O O . ARG A 1 71 ? 7.618 7.986 -1.885 1.00 84.75 71 ARG A O 1
ATOM 582 N N . VAL A 1 72 ? 8.356 6.303 -3.170 1.00 85.06 72 VAL A N 1
ATOM 583 C CA . VAL A 1 72 ? 7.057 5.618 -3.220 1.00 85.06 72 VAL 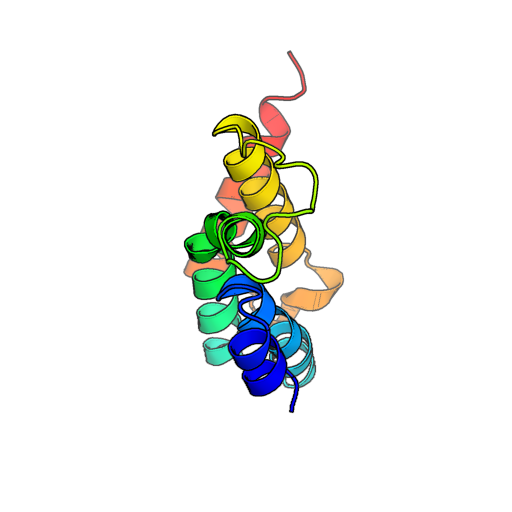A CA 1
ATOM 584 C C . VAL A 1 72 ? 6.679 5.067 -1.849 1.00 85.06 72 VAL A C 1
ATOM 586 O O . VAL A 1 72 ? 5.549 5.277 -1.418 1.00 85.06 72 VAL A O 1
ATOM 589 N N . LYS A 1 73 ? 7.610 4.427 -1.134 1.00 86.94 73 LYS A N 1
ATOM 590 C CA . LYS A 1 73 ? 7.376 3.959 0.240 1.00 86.94 73 LYS A CA 1
ATOM 591 C C . LYS A 1 73 ? 6.978 5.104 1.165 1.00 86.94 73 LYS A C 1
ATOM 593 O O . LYS A 1 73 ? 5.982 4.978 1.867 1.00 86.94 73 LYS A O 1
ATOM 598 N N . ALA A 1 74 ? 7.699 6.224 1.127 1.00 87.31 74 ALA A N 1
ATOM 599 C CA . ALA A 1 74 ? 7.377 7.401 1.931 1.00 87.31 74 ALA A CA 1
ATOM 600 C C . ALA A 1 74 ? 5.983 7.961 1.593 1.00 87.31 74 ALA A C 1
ATOM 602 O O . ALA A 1 74 ? 5.204 8.270 2.494 1.00 87.31 74 ALA A O 1
ATOM 603 N N . GLY A 1 75 ? 5.633 8.031 0.303 1.00 88.12 75 GLY A N 1
ATOM 604 C CA . GLY A 1 75 ? 4.303 8.452 -0.145 1.00 88.12 75 GLY A CA 1
ATOM 605 C C . GLY A 1 75 ? 3.184 7.513 0.319 1.00 88.12 75 GLY A C 1
ATOM 606 O O . GLY A 1 75 ? 2.135 7.985 0.758 1.00 88.12 75 GLY A O 1
ATOM 607 N N . LEU A 1 76 ? 3.417 6.197 0.273 1.00 88.31 76 LEU A N 1
ATOM 608 C CA . LEU A 1 76 ? 2.478 5.188 0.771 1.00 88.31 76 LEU A CA 1
ATOM 609 C C . LEU A 1 76 ? 2.288 5.295 2.279 1.00 88.31 76 LEU A C 1
ATOM 611 O O . LEU A 1 76 ? 1.152 5.358 2.734 1.00 88.31 76 LEU A O 1
ATOM 615 N N . ILE A 1 77 ? 3.384 5.379 3.038 1.00 89.56 77 ILE A N 1
ATOM 616 C CA . ILE A 1 77 ? 3.336 5.553 4.493 1.00 89.56 77 ILE A CA 1
ATOM 617 C C . ILE A 1 77 ? 2.509 6.793 4.830 1.00 89.56 77 ILE A C 1
ATOM 619 O O . ILE A 1 77 ? 1.554 6.674 5.585 1.00 89.56 77 ILE A O 1
ATOM 623 N N . ARG A 1 78 ? 2.787 7.941 4.193 1.00 87.69 78 ARG A N 1
ATOM 624 C CA . ARG A 1 78 ? 2.020 9.175 4.416 1.00 87.69 78 ARG A CA 1
ATOM 625 C C . ARG A 1 78 ? 0.526 8.996 4.138 1.00 87.69 78 ARG A C 1
ATOM 627 O O . ARG A 1 78 ? -0.286 9.500 4.902 1.00 87.69 78 ARG A O 1
ATOM 634 N N . SER A 1 79 ? 0.182 8.281 3.067 1.00 87.19 79 SER A N 1
ATOM 635 C CA . SER A 1 79 ? -1.215 8.045 2.676 1.00 87.19 79 SER A CA 1
ATOM 636 C C . SER A 1 79 ? -1.943 7.127 3.666 1.00 87.19 79 SER A C 1
ATOM 638 O O . SER A 1 79 ? -3.090 7.378 4.002 1.00 87.19 79 SER A O 1
ATOM 640 N N . PHE A 1 80 ? -1.277 6.089 4.180 1.00 85.62 80 PHE A N 1
ATOM 641 C CA . PHE A 1 80 ? -1.860 5.162 5.162 1.00 85.62 80 PHE A CA 1
ATOM 642 C C . PHE A 1 80 ? -1.904 5.714 6.592 1.00 85.62 80 PHE A C 1
ATOM 644 O O . PHE A 1 80 ? -2.549 5.143 7.471 1.00 85.62 80 PHE A O 1
ATOM 651 N N . THR A 1 81 ? -1.196 6.810 6.843 1.00 84.44 81 THR A N 1
ATOM 652 C CA . THR A 1 81 ? -1.204 7.522 8.123 1.00 84.44 81 THR A CA 1
ATOM 653 C C . THR A 1 81 ? -2.154 8.715 8.139 1.00 84.44 81 THR A C 1
ATOM 655 O O . THR A 1 81 ? -2.168 9.450 9.123 1.00 84.44 81 THR A O 1
ATOM 658 N N . ASP A 1 82 ? -2.913 8.928 7.061 1.00 84.88 82 ASP A N 1
ATOM 659 C CA . ASP A 1 82 ? -3.917 9.985 7.004 1.00 84.88 82 ASP A CA 1
ATOM 660 C C . ASP A 1 82 ? -5.085 9.655 7.942 1.00 84.88 82 ASP A C 1
ATOM 662 O O . ASP A 1 82 ? -5.673 8.571 7.895 1.00 84.88 82 ASP A O 1
ATOM 666 N N . GLU A 1 83 ? -5.395 10.582 8.841 1.00 76.31 83 GLU A N 1
ATOM 667 C CA . GLU A 1 83 ? -6.396 10.369 9.879 1.00 76.31 83 GLU A CA 1
ATOM 668 C C . GLU A 1 83 ? -7.824 10.407 9.318 1.00 76.31 83 GLU A C 1
ATOM 670 O O . GLU A 1 83 ? -8.712 9.841 9.951 1.00 76.31 83 GLU A O 1
ATOM 675 N N . GLU A 1 84 ? -8.062 10.995 8.136 1.00 80.38 84 GLU A N 1
ATOM 676 C CA . GLU A 1 84 ? -9.412 11.045 7.548 1.00 80.38 84 GLU A CA 1
ATOM 677 C C . GLU A 1 84 ? -9.985 9.643 7.289 1.00 80.38 84 GLU A C 1
ATOM 679 O O . GLU A 1 84 ? -11.110 9.347 7.699 1.00 80.38 84 GLU A O 1
ATOM 684 N N . ASP A 1 85 ? -9.189 8.761 6.681 1.00 77.25 85 ASP A N 1
ATOM 685 C CA . ASP A 1 85 ? -9.627 7.411 6.314 1.00 77.25 85 ASP A CA 1
ATOM 686 C C . ASP A 1 85 ? -9.244 6.357 7.364 1.00 77.25 85 ASP A C 1
ATOM 688 O O . ASP A 1 85 ? -9.950 5.358 7.514 1.00 77.25 85 ASP A O 1
ATOM 692 N N . PHE A 1 86 ? -8.168 6.573 8.134 1.00 84.50 86 PHE A N 1
ATOM 693 C CA . PHE A 1 86 ? -7.592 5.564 9.038 1.00 84.50 86 PHE A CA 1
ATOM 694 C C . PHE A 1 86 ? -7.758 5.865 10.536 1.00 84.50 86 PHE A C 1
ATOM 696 O O . PHE A 1 86 ? -7.207 5.136 11.361 1.00 84.50 86 PHE A O 1
ATOM 703 N N . ALA A 1 87 ? -8.558 6.865 10.936 1.00 85.38 87 ALA A N 1
ATOM 704 C CA . ALA A 1 87 ? -8.791 7.197 12.354 1.00 85.38 87 ALA A CA 1
ATOM 705 C C . ALA A 1 87 ? -9.195 5.997 13.236 1.00 85.38 87 ALA A C 1
ATOM 707 O O . ALA A 1 87 ? -8.885 5.964 14.425 1.00 85.38 87 ALA A O 1
ATOM 708 N N . TYR A 1 88 ? -9.865 4.986 12.674 1.00 87.31 88 TYR A N 1
ATOM 709 C CA . TYR A 1 88 ? -10.271 3.783 13.411 1.00 87.31 88 TYR A CA 1
ATOM 710 C C . TYR A 1 88 ? -9.093 2.881 13.833 1.00 87.31 88 TYR A C 1
ATOM 712 O O . TYR A 1 88 ? -9.284 1.992 14.660 1.00 87.31 88 TYR A O 1
ATOM 720 N N . MET A 1 89 ? -7.888 3.106 13.299 1.00 86.44 89 MET A N 1
ATOM 721 C CA . MET A 1 89 ? -6.659 2.394 13.673 1.00 86.44 89 MET A CA 1
ATOM 722 C C . MET A 1 89 ? -5.939 3.018 14.880 1.00 86.44 89 MET A C 1
ATOM 724 O O . MET A 1 89 ? -4.894 2.517 15.303 1.00 86.44 89 MET A O 1
ATOM 728 N N . GLN A 1 90 ? -6.474 4.104 15.448 1.00 85.00 90 GLN A N 1
ATOM 729 C CA . GLN A 1 90 ? -5.865 4.794 16.581 1.00 85.00 90 GLN A CA 1
ATOM 730 C C . GLN A 1 90 ? -5.701 3.879 17.797 1.00 85.00 90 GLN A C 1
ATOM 732 O O . GLN A 1 90 ? -6.640 3.220 18.240 1.00 85.00 90 GLN A O 1
ATOM 737 N N . GLY A 1 91 ? -4.485 3.865 18.350 1.00 83.25 91 GLY A N 1
ATOM 738 C CA . GLY A 1 91 ? -4.104 2.986 19.457 1.00 83.25 91 GLY A CA 1
ATOM 739 C C . GLY A 1 91 ? -3.432 1.678 19.031 1.00 83.25 91 GLY A C 1
ATOM 740 O O . GLY A 1 91 ? -2.921 0.967 19.898 1.00 83.25 91 GLY A O 1
ATOM 741 N N . ASP A 1 92 ? -3.365 1.364 17.733 1.00 89.38 92 ASP A N 1
ATOM 742 C CA . ASP A 1 92 ? -2.526 0.269 17.248 1.00 89.38 92 ASP A CA 1
ATOM 743 C C . ASP A 1 92 ? -1.052 0.690 17.160 1.00 89.38 92 ASP A C 1
ATOM 745 O O . ASP A 1 92 ? -0.700 1.659 16.489 1.00 89.38 92 ASP A O 1
ATOM 749 N N . ALA A 1 93 ? -0.172 -0.080 17.805 1.00 88.75 93 ALA A N 1
ATOM 750 C CA . ALA A 1 93 ? 1.252 0.239 17.891 1.00 88.75 93 ALA A CA 1
ATOM 751 C C . ALA A 1 93 ? 1.932 0.362 16.516 1.00 88.75 93 ALA A C 1
ATOM 753 O O . ALA A 1 93 ? 2.761 1.245 16.318 1.00 88.75 93 ALA A O 1
ATOM 754 N N . TYR A 1 94 ? 1.561 -0.483 15.548 1.00 88.31 94 TYR A N 1
ATOM 755 C CA . TYR A 1 94 ? 2.175 -0.446 14.223 1.00 88.31 94 TYR A CA 1
ATOM 756 C C . TYR A 1 94 ? 1.765 0.804 13.441 1.00 88.31 94 TYR A C 1
ATOM 758 O O . TYR A 1 94 ? 2.594 1.403 12.757 1.00 88.31 94 TYR A O 1
ATOM 766 N N . TRP A 1 95 ? 0.501 1.211 13.541 1.00 88.12 95 TRP A N 1
ATOM 767 C CA . TRP A 1 95 ? 0.022 2.420 12.873 1.00 88.12 95 TRP A CA 1
ATOM 768 C C . TRP A 1 95 ? 0.625 3.697 13.481 1.00 88.12 95 TRP A C 1
ATOM 770 O O . TRP A 1 95 ? 1.005 4.612 12.747 1.00 88.12 95 TRP A O 1
ATOM 780 N N . GLU A 1 96 ? 0.800 3.741 14.806 1.00 87.56 96 GLU A N 1
ATOM 781 C CA . GLU A 1 96 ? 1.504 4.841 15.481 1.00 87.56 96 GLU A CA 1
ATOM 782 C C . GLU A 1 96 ? 2.986 4.922 15.071 1.00 87.56 96 GLU A C 1
ATOM 784 O O . GLU A 1 96 ? 3.491 6.010 14.784 1.00 87.56 96 GLU A O 1
ATOM 789 N N . ASP A 1 97 ? 3.676 3.785 14.949 1.00 89.81 97 ASP A N 1
ATOM 790 C CA . ASP A 1 97 ? 5.061 3.746 14.464 1.00 89.81 97 ASP A CA 1
ATOM 791 C C . ASP A 1 97 ? 5.180 4.275 13.026 1.00 89.81 97 ASP A C 1
ATOM 793 O O . ASP A 1 97 ? 6.071 5.076 12.725 1.00 89.81 97 ASP A O 1
ATOM 797 N N . LEU A 1 98 ? 4.256 3.889 12.138 1.00 88.19 98 LEU A N 1
ATOM 798 C CA . LEU A 1 98 ? 4.208 4.412 10.770 1.00 88.19 98 LEU A CA 1
ATOM 799 C C . LEU A 1 98 ? 3.975 5.926 10.738 1.00 88.19 98 LEU A C 1
ATOM 801 O O . LEU A 1 98 ? 4.635 6.619 9.961 1.00 88.19 98 LEU A O 1
ATOM 805 N N . LYS A 1 99 ? 3.093 6.451 11.596 1.00 86.19 99 LYS A N 1
ATOM 806 C CA . LYS A 1 99 ? 2.866 7.898 11.742 1.00 86.19 99 LYS A CA 1
ATOM 807 C C . LYS A 1 99 ? 4.138 8.633 12.151 1.00 86.19 99 LYS A C 1
ATOM 809 O O . LYS A 1 99 ? 4.473 9.653 11.548 1.00 86.19 99 LYS A O 1
ATOM 814 N N . ASN A 1 100 ? 4.883 8.092 13.111 1.00 85.75 100 ASN A N 1
ATOM 815 C CA . ASN A 1 100 ? 6.159 8.668 13.539 1.00 85.75 100 ASN A CA 1
ATOM 816 C C . ASN A 1 100 ? 7.183 8.693 12.390 1.00 85.75 100 ASN A C 1
ATOM 818 O O . ASN A 1 100 ? 7.869 9.699 12.184 1.00 85.75 100 ASN A O 1
ATOM 822 N N . ILE A 1 101 ? 7.250 7.620 11.593 1.00 85.44 101 ILE A N 1
ATOM 823 C CA . ILE A 1 101 ? 8.110 7.548 10.400 1.00 85.44 101 ILE A CA 1
ATOM 824 C C . ILE A 1 101 ? 7.687 8.596 9.358 1.00 85.44 101 ILE A C 1
ATOM 826 O O . ILE A 1 101 ? 8.539 9.313 8.827 1.00 85.44 101 ILE A O 1
ATOM 830 N N . ALA A 1 102 ? 6.383 8.738 9.096 1.00 82.31 102 ALA A N 1
ATOM 831 C CA . ALA A 1 102 ? 5.845 9.728 8.160 1.00 82.31 102 ALA A CA 1
ATOM 832 C C . ALA A 1 102 ? 6.229 11.163 8.560 1.00 82.31 102 ALA A C 1
ATOM 834 O O . ALA A 1 102 ? 6.663 11.963 7.727 1.00 82.31 102 ALA A O 1
ATOM 835 N N . GLN A 1 103 ? 6.110 11.477 9.852 1.00 73.06 103 GLN A N 1
ATOM 836 C CA . GLN A 1 103 ? 6.441 12.788 10.410 1.00 73.06 103 GLN A CA 1
ATOM 837 C C . GLN A 1 103 ? 7.945 13.086 10.333 1.00 73.06 103 GLN A C 1
ATOM 839 O O . GLN A 1 103 ? 8.325 14.209 9.995 1.00 73.06 103 GLN A O 1
ATOM 844 N N . SER A 1 104 ? 8.797 12.080 10.561 1.00 66.56 104 SER A N 1
ATOM 845 C CA . SER A 1 104 ? 10.255 12.208 10.438 1.00 66.56 104 SER A CA 1
ATOM 846 C C . SER A 1 104 ? 10.717 12.495 9.001 1.00 66.56 104 SER A C 1
ATOM 848 O O . SER A 1 104 ? 11.721 13.183 8.815 1.00 66.56 104 SER A O 1
ATOM 850 N N . CYS A 1 105 ? 10.010 12.003 7.977 1.00 54.34 105 CYS A N 1
ATOM 851 C CA . CYS A 1 105 ? 10.331 12.313 6.576 1.00 54.34 105 CYS A CA 1
ATOM 852 C C . CYS A 1 105 ? 9.949 13.752 6.178 1.00 54.34 105 CYS A C 1
ATOM 854 O O . CYS A 1 105 ? 10.664 14.367 5.392 1.00 54.34 105 CYS A O 1
ATOM 856 N N . CYS A 1 106 ? 8.879 14.327 6.743 1.00 47.50 106 CYS A N 1
ATOM 857 C CA . CYS A 1 106 ? 8.462 15.712 6.465 1.00 47.50 106 CYS A CA 1
ATOM 858 C C . CYS A 1 106 ? 9.427 16.782 7.017 1.00 47.50 106 CYS A C 1
ATOM 860 O O . CYS A 1 106 ? 9.393 17.930 6.569 1.00 47.50 106 CYS A O 1
ATOM 862 N N . THR A 1 107 ? 10.286 16.451 7.988 1.00 44.91 107 THR A N 1
ATOM 863 C CA . THR A 1 107 ? 11.262 17.402 8.556 1.00 44.91 107 THR A CA 1
ATOM 864 C C . THR A 1 107 ? 12.528 17.590 7.715 1.00 44.91 107 THR A C 1
ATOM 866 O O . THR A 1 107 ? 13.192 18.614 7.863 1.00 44.91 107 THR A O 1
ATOM 869 N N . GLU A 1 108 ? 12.840 16.667 6.802 1.00 43.56 108 GLU A N 1
ATOM 870 C CA . GLU A 1 108 ? 14.058 16.709 5.973 1.00 43.56 108 GLU A CA 1
ATOM 871 C C . GLU A 1 108 ? 13.897 17.545 4.682 1.00 43.56 108 GLU A C 1
ATOM 873 O O . GLU A 1 108 ? 14.892 17.947 4.088 1.00 43.56 108 GLU A O 1
ATOM 878 N N . GLU A 1 109 ? 12.674 17.909 4.268 1.00 43.88 109 GLU A N 1
ATOM 879 C CA . GLU A 1 109 ? 12.430 18.735 3.064 1.00 43.88 109 GLU A CA 1
ATOM 880 C C . GLU A 1 109 ? 12.568 20.262 3.302 1.00 43.88 109 GLU A C 1
ATOM 882 O O . GLU A 1 109 ? 12.311 21.060 2.401 1.00 43.88 109 GLU A O 1
ATOM 887 N N . ARG A 1 110 ? 12.979 20.703 4.505 1.00 35.88 110 ARG A N 1
ATOM 888 C CA . ARG A 1 110 ? 13.128 22.131 4.881 1.00 35.88 110 ARG A CA 1
ATOM 889 C C . ARG A 1 110 ? 14.566 22.570 5.212 1.00 35.88 110 ARG A C 1
ATOM 891 O O . ARG A 1 110 ? 14.756 23.415 6.092 1.00 35.88 110 ARG A O 1
ATOM 898 N N . LYS A 1 111 ? 15.576 22.048 4.513 1.00 34.62 111 LYS A N 1
ATOM 899 C CA . LYS A 1 111 ? 16.950 22.581 4.564 1.00 34.62 111 LYS A CA 1
ATOM 900 C C . LYS A 1 111 ? 17.505 22.921 3.192 1.00 34.62 111 LYS A C 1
ATOM 902 O O . LYS A 1 111 ? 17.334 22.100 2.271 1.00 34.62 111 LYS A O 1
#

Radius of gyration: 15.62 Å; chains: 1; bounding box: 32×36×45 Å

pLDDT: mean 80.47, std 12.07, range [34.62, 92.44]

Secondary structure (DSSP, 8-state):
--HHHHHHTT--HHHHHHHHHHHHHHHT-HHHHHHHHHHHHHGGGGGTGGGGSGGGTTS------HHHHHHHHHHHHHHHT-HHHHGGGTT-HHHHHHHHHHHHHHTGGG-

Foldseek 3Di:
DQLVVCVVLVQFDLRNLVVCLVVCLVVLPLVVNVVSLVSNLVRLVRNQVSCVDPNNVPPPRDDCDPVNSVVSSLVSLLVCLDCVRNVSNPPPPVSVVSVVVNVVVVVVVPD

Sequence (111 aa):
MQSGLAELFDMGVYRQYAPFIDLAVHEKDVEETKRLIRLLIENSHSLTTFTQSPLYTHLPQKSMEPAFVERVKAGLIRSFTDEEDFAYMQGDAYWEDLKNIAQSCCTEERK